Protein AF-A0A7V8XNJ7-F1 (afdb_monomer_lite)

Secondary structure (DSSP, 8-state):
-HHHHHHHHHHHHHHHHHHHHHHTTSS--B-TTT--BSS--STTPPBP-PPP-

Radius of gyration: 14.61 Å; chains: 1; bounding box: 43×23×24 Å

pLDDT: mean 75.55, std 11.19, range [51.47, 93.69]

Sequence (53 aa):
MTTQLLLAYGVFWATLMKPLLVRAQLIPASCARCGNVFERRELGGRVCNCPSP

Structure (mmCIF, N/CA/C/O backbone):
data_AF-A0A7V8XNJ7-F1
#
_entry.id   AF-A0A7V8XNJ7-F1
#
loop_
_atom_site.group_PDB
_atom_site.id
_atom_site.type_symbol
_atom_site.label_atom_id
_atom_site.label_alt_id
_atom_site.label_comp_id
_atom_site.label_asym_id
_atom_site.label_entity_id
_atom_site.label_seq_id
_atom_site.pdbx_PDB_ins_code
_atom_site.Cartn_x
_atom_site.Cartn_y
_atom_site.Cartn_z
_atom_site.occupancy
_atom_site.B_iso_or_equiv
_atom_site.auth_seq_id
_atom_site.auth_comp_id
_atom_site.auth_asym_id
_atom_site.auth_atom_id
_atom_site.pdbx_PDB_model_num
ATOM 1 N N . MET A 1 1 ? 21.200 -11.321 -11.225 1.00 64.25 1 MET A N 1
ATOM 2 C CA . MET A 1 1 ? 21.788 -11.113 -9.882 1.00 64.25 1 MET A CA 1
ATOM 3 C C . MET A 1 1 ? 21.593 -9.670 -9.407 1.00 64.25 1 MET A C 1
ATOM 5 O O . MET A 1 1 ? 20.737 -9.449 -8.562 1.00 64.25 1 MET A O 1
ATOM 9 N N . THR A 1 2 ? 22.271 -8.670 -9.980 1.00 85.69 2 THR A N 1
ATOM 10 C CA . THR A 1 2 ? 22.224 -7.265 -9.507 1.00 85.69 2 THR A CA 1
ATOM 11 C C . THR A 1 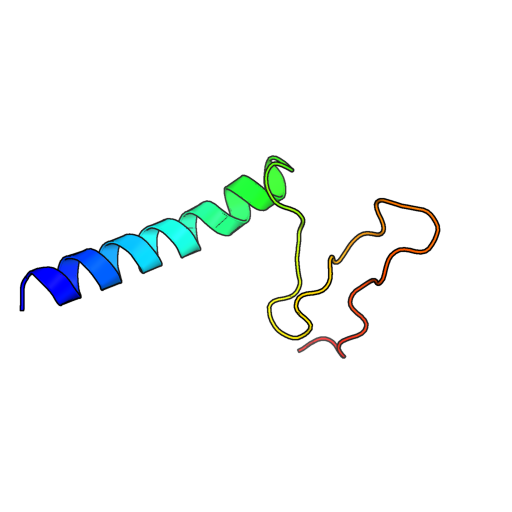2 ? 20.829 -6.629 -9.548 1.00 85.69 2 THR A C 1
ATOM 13 O O . THR A 1 2 ? 20.416 -5.974 -8.598 1.00 85.69 2 THR A O 1
ATOM 16 N N . THR A 1 3 ? 20.051 -6.882 -10.602 1.00 89.00 3 THR A N 1
ATOM 17 C CA . THR A 1 3 ? 18.692 -6.332 -10.740 1.00 89.00 3 THR A CA 1
ATOM 18 C C . THR A 1 3 ? 17.735 -6.840 -9.659 1.00 89.00 3 THR A C 1
ATOM 20 O O . THR A 1 3 ? 16.938 -6.072 -9.135 1.00 89.00 3 THR A O 1
ATOM 23 N N . GLN A 1 4 ? 17.834 -8.115 -9.269 1.00 90.25 4 GLN A N 1
ATOM 24 C CA . GLN A 1 4 ? 16.996 -8.684 -8.204 1.00 90.25 4 GLN A CA 1
ATOM 25 C C . GLN A 1 4 ? 17.318 -8.069 -6.839 1.00 90.25 4 GLN A C 1
ATOM 27 O O . GLN A 1 4 ? 16.403 -7.803 -6.066 1.00 90.25 4 GLN A O 1
ATOM 32 N N . LEU A 1 5 ? 18.599 -7.792 -6.568 1.00 92.75 5 LEU A N 1
ATOM 33 C CA . LEU A 1 5 ? 19.032 -7.097 -5.353 1.00 92.75 5 LEU A CA 1
ATOM 34 C C . LEU A 1 5 ? 18.476 -5.671 -5.293 1.00 92.75 5 LEU A C 1
ATOM 36 O O . LEU A 1 5 ? 17.962 -5.265 -4.256 1.00 92.75 5 LEU A O 1
ATOM 40 N N . LEU A 1 6 ? 18.509 -4.936 -6.409 1.00 93.00 6 LEU A N 1
ATOM 41 C CA . LEU A 1 6 ? 17.945 -3.585 -6.485 1.00 93.00 6 LEU A CA 1
ATOM 42 C C . LEU A 1 6 ? 16.424 -3.578 -6.275 1.00 93.00 6 LEU A C 1
ATOM 44 O O . LEU A 1 6 ? 15.913 -2.732 -5.543 1.00 93.00 6 LEU A O 1
ATOM 48 N N . LEU A 1 7 ? 15.703 -4.540 -6.860 1.00 93.25 7 LEU A N 1
ATOM 49 C CA . LEU A 1 7 ? 14.258 -4.683 -6.656 1.00 93.25 7 LEU A CA 1
ATOM 50 C C . LEU A 1 7 ? 13.924 -5.015 -5.198 1.00 93.25 7 LEU A C 1
ATOM 52 O O . LEU A 1 7 ? 13.066 -4.365 -4.604 1.00 93.25 7 LEU A O 1
ATOM 56 N N . ALA A 1 8 ? 14.626 -5.982 -4.602 1.00 91.19 8 ALA A N 1
ATOM 57 C CA . ALA A 1 8 ? 14.434 -6.350 -3.202 1.00 91.19 8 ALA A CA 1
ATOM 58 C C . ALA A 1 8 ? 14.726 -5.170 -2.261 1.00 91.19 8 ALA A C 1
ATOM 60 O O . ALA A 1 8 ? 13.953 -4.904 -1.342 1.00 91.19 8 ALA A O 1
ATOM 61 N N . TYR A 1 9 ? 15.795 -4.418 -2.534 1.00 92.44 9 TYR A N 1
ATOM 62 C CA . TYR A 1 9 ? 16.153 -3.216 -1.786 1.00 92.44 9 TYR A CA 1
ATOM 63 C C . TYR A 1 9 ? 15.080 -2.125 -1.905 1.00 92.44 9 TYR A C 1
ATOM 65 O O . TYR A 1 9 ? 14.671 -1.550 -0.897 1.00 92.44 9 TYR A O 1
ATOM 73 N N . GLY A 1 10 ? 14.563 -1.886 -3.113 1.00 93.69 10 GLY A N 1
ATOM 74 C CA . GLY A 1 10 ? 1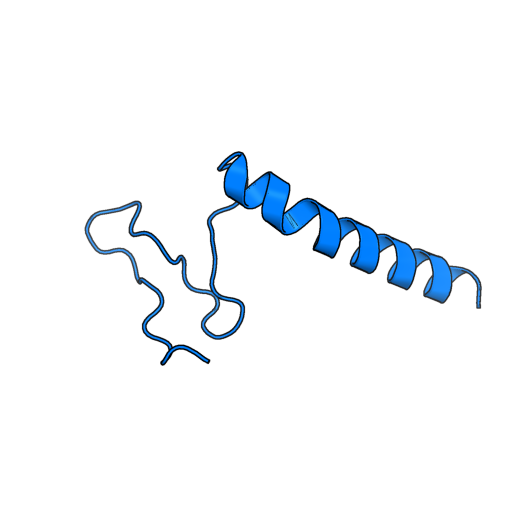3.480 -0.929 -3.342 1.00 93.69 10 GLY A CA 1
ATOM 75 C C . GLY A 1 10 ? 12.193 -1.303 -2.601 1.00 93.69 10 GLY A C 1
ATOM 76 O O . GLY A 1 10 ? 11.596 -0.455 -1.937 1.00 93.69 10 GLY A O 1
ATOM 77 N N . VAL A 1 11 ? 11.790 -2.577 -2.645 1.00 91.44 11 VAL A N 1
ATOM 78 C CA . VAL A 1 11 ? 10.610 -3.075 -1.914 1.00 91.44 11 VAL A CA 1
ATOM 79 C C . VAL A 1 11 ? 10.806 -2.953 -0.403 1.00 91.44 11 VAL A C 1
ATOM 81 O O . VAL A 1 11 ? 9.893 -2.511 0.297 1.00 91.44 11 VAL A O 1
ATOM 84 N N . PHE A 1 12 ? 11.990 -3.292 0.108 1.00 91.31 12 PHE A N 1
ATOM 85 C CA . PHE A 1 12 ? 12.319 -3.150 1.525 1.00 91.31 12 PHE A CA 1
ATOM 86 C C . PHE A 1 12 ? 12.166 -1.697 1.993 1.00 91.31 12 PHE A C 1
ATOM 88 O O . PHE A 1 12 ? 11.422 -1.431 2.939 1.00 91.31 12 PHE A O 1
ATOM 95 N N . TRP A 1 13 ? 12.770 -0.750 1.271 1.00 91.69 13 TRP A N 1
ATOM 96 C CA . TRP A 1 13 ? 12.640 0.680 1.560 1.00 91.69 13 TRP A CA 1
ATOM 97 C C . TRP A 1 13 ? 11.201 1.180 1.475 1.00 91.69 13 TRP A C 1
ATOM 99 O O . TRP A 1 13 ? 10.747 1.892 2.371 1.00 91.69 13 TRP A O 1
ATOM 109 N N . ALA A 1 14 ? 10.459 0.779 0.441 1.00 87.06 14 ALA A N 1
ATOM 110 C CA . ALA A 1 14 ? 9.057 1.153 0.291 1.00 87.06 14 ALA A CA 1
ATOM 111 C C . ALA A 1 14 ? 8.213 0.656 1.474 1.00 87.06 14 ALA A C 1
ATOM 113 O O . ALA A 1 14 ? 7.365 1.389 1.978 1.00 87.06 14 ALA A O 1
ATOM 114 N N . THR A 1 15 ? 8.477 -0.560 1.955 1.00 86.88 15 THR A N 1
ATOM 115 C CA . THR A 1 15 ? 7.763 -1.161 3.091 1.00 86.88 15 THR A CA 1
ATOM 116 C C . THR A 1 15 ? 8.073 -0.431 4.400 1.00 86.88 15 THR A C 1
ATOM 118 O O . THR A 1 15 ? 7.162 -0.189 5.189 1.00 86.88 15 THR 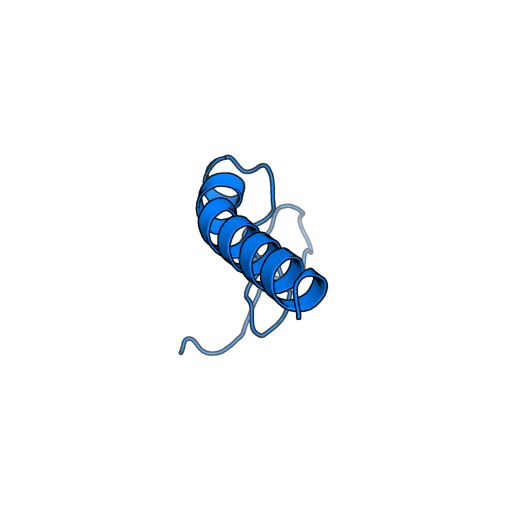A O 1
ATOM 121 N N . LEU A 1 16 ? 9.330 -0.020 4.593 1.00 87.62 16 LEU A N 1
ATOM 122 C CA . LEU A 1 16 ? 9.792 0.753 5.752 1.00 87.62 16 LEU A CA 1
ATOM 123 C C . LEU A 1 16 ? 9.216 2.173 5.778 1.00 87.62 16 LEU A C 1
ATOM 125 O O . LEU A 1 16 ? 8.827 2.664 6.835 1.00 87.62 16 LEU A O 1
ATOM 129 N N . MET A 1 17 ? 9.112 2.816 4.614 1.00 88.19 17 MET A N 1
ATOM 130 C CA . MET A 1 17 ? 8.567 4.169 4.483 1.00 88.19 17 MET A CA 1
ATOM 131 C C . MET A 1 17 ? 7.041 4.208 4.585 1.00 88.19 17 MET A C 1
ATOM 133 O O . MET A 1 17 ? 6.475 5.169 5.099 1.00 88.19 17 MET A O 1
ATOM 137 N N . LYS A 1 18 ? 6.348 3.158 4.140 1.00 79.19 18 LYS A N 1
ATOM 138 C CA . LYS A 1 18 ? 4.881 3.064 4.133 1.00 79.19 18 LYS A CA 1
ATOM 139 C C . LYS A 1 18 ? 4.197 3.493 5.447 1.00 79.19 18 LYS A C 1
ATOM 141 O O . LYS A 1 18 ? 3.276 4.302 5.354 1.00 79.19 18 LYS A O 1
ATOM 146 N N . PRO A 1 19 ? 4.613 3.060 6.657 1.00 78.44 19 PRO A N 1
ATOM 147 C CA . PRO A 1 19 ? 4.017 3.555 7.901 1.00 78.44 19 PRO A CA 1
ATOM 148 C C . PRO A 1 19 ? 4.247 5.056 8.130 1.00 78.44 19 PRO A C 1
ATOM 150 O O . PRO A 1 19 ? 3.342 5.720 8.635 1.00 78.44 19 PRO A O 1
ATOM 153 N N . LEU A 1 20 ? 5.401 5.612 7.734 1.00 81.31 20 LEU A N 1
ATOM 154 C CA . LEU A 1 20 ? 5.650 7.056 7.814 1.00 81.31 20 LEU A CA 1
ATOM 155 C C . LEU A 1 20 ? 4.729 7.832 6.869 1.00 81.31 20 LEU A C 1
ATOM 157 O O . LEU A 1 20 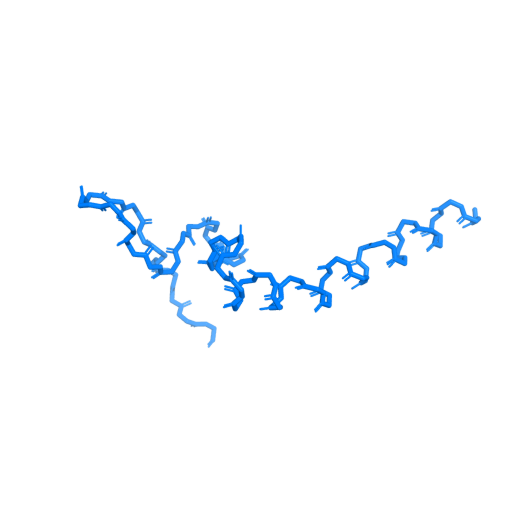? 4.145 8.825 7.288 1.00 81.31 20 LEU A O 1
ATOM 161 N N . LEU A 1 21 ? 4.538 7.366 5.629 1.00 78.00 21 LEU A N 1
ATOM 162 C CA . LEU A 1 21 ? 3.629 8.016 4.675 1.00 78.00 21 LEU A CA 1
ATOM 163 C C . LEU A 1 21 ? 2.164 7.934 5.115 1.00 78.00 21 LEU A C 1
ATOM 165 O O . LEU A 1 21 ? 1.408 8.885 4.919 1.00 78.00 21 LEU A O 1
ATOM 169 N N . VAL A 1 22 ? 1.771 6.818 5.734 1.00 74.94 22 VAL A N 1
ATOM 170 C CA . VAL A 1 22 ? 0.439 6.665 6.328 1.00 74.94 22 VAL A CA 1
ATOM 171 C C . VAL A 1 22 ? 0.253 7.634 7.499 1.00 74.94 22 VAL A C 1
ATOM 173 O O . VAL A 1 22 ? -0.773 8.307 7.576 1.00 74.94 22 VAL A O 1
ATOM 176 N N . ARG A 1 23 ? 1.254 7.768 8.383 1.00 72.75 23 ARG A N 1
ATOM 177 C CA . ARG A 1 23 ? 1.222 8.736 9.494 1.00 72.75 23 ARG A CA 1
ATOM 178 C C . ARG A 1 23 ? 1.231 10.187 9.024 1.00 72.75 23 ARG A C 1
ATOM 180 O O . ARG A 1 23 ? 0.527 11.006 9.602 1.00 72.75 23 ARG A O 1
ATOM 187 N N . ALA A 1 24 ? 1.968 10.487 7.960 1.00 76.44 24 ALA A N 1
ATOM 188 C CA . ALA A 1 24 ? 1.972 11.791 7.304 1.00 76.44 24 ALA A CA 1
ATOM 189 C C . ALA A 1 24 ? 0.668 12.082 6.531 1.00 76.44 24 ALA A C 1
ATOM 191 O O . ALA A 1 24 ? 0.571 13.111 5.872 1.00 76.44 24 ALA A O 1
ATOM 192 N N . GLN A 1 25 ? -0.316 11.171 6.570 1.00 66.19 25 GLN A N 1
ATOM 193 C CA . GLN A 1 25 ? -1.575 11.207 5.816 1.00 66.19 25 GLN A CA 1
ATOM 194 C C . GLN A 1 25 ? -1.420 11.323 4.291 1.00 66.19 25 GLN A C 1
ATOM 196 O O . GLN A 1 25 ? -2.412 11.530 3.588 1.00 66.19 25 GLN A O 1
ATOM 201 N N . LEU A 1 26 ? -0.199 11.132 3.782 1.00 68.81 26 LEU A N 1
ATOM 202 C CA . LEU A 1 26 ? 0.148 11.215 2.367 1.00 68.81 26 LEU A CA 1
ATOM 203 C C . LEU A 1 26 ? -0.430 10.029 1.588 1.00 68.81 26 LEU A C 1
ATOM 205 O O . LEU A 1 26 ? -0.791 10.159 0.423 1.00 68.81 26 LEU A O 1
ATOM 209 N N . ILE A 1 27 ? -0.534 8.874 2.251 1.00 68.00 27 ILE A N 1
ATOM 210 C CA . ILE A 1 27 ? -1.176 7.670 1.724 1.00 68.00 27 ILE A CA 1
ATOM 211 C C . ILE A 1 27 ? -2.279 7.255 2.703 1.00 68.00 27 ILE A C 1
ATOM 213 O O . ILE A 1 27 ? -2.036 7.218 3.913 1.00 68.00 27 ILE A O 1
ATOM 217 N N . PRO A 1 28 ? -3.495 6.936 2.227 1.00 64.38 28 PRO A N 1
ATOM 218 C CA . PRO A 1 28 ? -4.555 6.444 3.093 1.00 64.38 28 PRO A CA 1
ATOM 219 C C . PRO A 1 28 ? -4.109 5.160 3.801 1.00 64.38 28 PRO A C 1
ATOM 221 O O . PRO A 1 28 ? -3.554 4.254 3.179 1.00 64.38 28 PRO A O 1
ATOM 224 N N . ALA A 1 29 ? -4.373 5.069 5.106 1.00 67.75 29 ALA A N 1
ATOM 225 C CA . ALA A 1 29 ? -4.182 3.837 5.858 1.00 67.75 29 ALA A CA 1
ATOM 226 C C . ALA A 1 29 ? -5.102 2.762 5.260 1.00 67.75 29 ALA A C 1
ATOM 228 O O . ALA A 1 29 ? -6.291 2.731 5.558 1.00 67.75 29 ALA A O 1
ATOM 229 N N . SER A 1 30 ? -4.584 1.915 4.374 1.00 72.50 30 SER A N 1
ATOM 230 C CA . SER A 1 30 ? -5.328 0.820 3.749 1.00 72.50 30 SER A CA 1
ATOM 231 C C . SER A 1 30 ? -4.957 -0.506 4.396 1.00 72.50 30 SER A C 1
ATOM 233 O O . SER A 1 30 ? -3.776 -0.786 4.619 1.00 72.50 30 SER A O 1
ATOM 235 N N . CYS A 1 31 ? -5.942 -1.355 4.650 1.00 70.94 31 CYS A N 1
ATOM 236 C CA . CYS A 1 31 ? -5.689 -2.696 5.150 1.00 70.94 31 CYS A CA 1
ATOM 237 C C . CYS A 1 31 ? -5.037 -3.555 4.062 1.00 70.94 31 CYS A C 1
ATOM 239 O O . CYS A 1 31 ? -5.525 -3.628 2.936 1.00 70.94 31 CYS A O 1
ATOM 241 N N . ALA A 1 32 ? -3.965 -4.263 4.416 1.00 68.31 32 ALA A N 1
ATOM 242 C CA . ALA A 1 32 ? -3.244 -5.142 3.496 1.00 68.31 32 ALA A CA 1
ATOM 243 C C . ALA A 1 32 ? -4.075 -6.346 3.005 1.00 68.31 32 ALA A C 1
ATOM 245 O O . ALA A 1 32 ? -3.697 -6.978 2.025 1.00 68.31 32 ALA A O 1
ATOM 246 N N . ARG A 1 33 ? -5.189 -6.668 3.680 1.00 68.44 33 ARG A N 1
ATOM 247 C CA . ARG A 1 33 ? -6.031 -7.837 3.384 1.00 68.44 33 ARG A CA 1
ATOM 248 C C . ARG A 1 33 ? -7.191 -7.507 2.447 1.00 68.44 33 ARG A C 1
ATOM 250 O O . ARG A 1 33 ? -7.357 -8.162 1.429 1.00 68.44 33 ARG A O 1
ATOM 257 N N . CYS A 1 34 ? -7.987 -6.493 2.788 1.00 72.12 34 CYS A N 1
ATOM 258 C CA . CYS A 1 34 ? -9.143 -6.074 1.986 1.00 72.12 34 CYS A CA 1
ATOM 259 C C . CYS A 1 34 ? -8.803 -4.980 0.959 1.00 72.12 34 CYS A C 1
ATOM 261 O O . CYS A 1 34 ? -9.646 -4.667 0.127 1.00 72.12 34 CYS A O 1
ATOM 263 N N . GLY A 1 35 ? -7.638 -4.324 1.058 1.00 68.88 35 GLY A N 1
ATOM 264 C CA . GLY A 1 35 ? -7.278 -3.164 0.230 1.00 68.88 35 GLY A CA 1
ATOM 265 C C . GLY A 1 35 ? -8.094 -1.893 0.512 1.00 68.88 35 GLY A C 1
ATOM 266 O O . GLY A 1 35 ? -7.780 -0.837 -0.027 1.00 68.88 35 GLY A O 1
ATOM 267 N N . ASN A 1 36 ? -9.117 -1.966 1.371 1.00 75.88 36 ASN A N 1
ATOM 268 C CA . ASN A 1 36 ? -9.937 -0.820 1.751 1.00 75.88 36 ASN A CA 1
ATOM 269 C C . ASN A 1 36 ? -9.248 0.039 2.811 1.00 75.88 36 ASN A C 1
ATOM 271 O O . ASN A 1 36 ? -8.439 -0.439 3.613 1.00 75.88 36 ASN A O 1
ATOM 275 N N . VAL A 1 37 ? -9.623 1.314 2.830 1.00 72.50 37 VAL A N 1
ATOM 276 C CA . VAL A 1 37 ? -9.154 2.294 3.809 1.00 72.50 37 VAL A CA 1
ATOM 277 C C . VAL A 1 37 ? -9.715 1.950 5.194 1.00 72.50 37 VAL A C 1
ATOM 279 O O . VAL A 1 37 ? -10.860 1.514 5.316 1.00 72.50 37 VAL A O 1
ATOM 282 N N . PHE A 1 38 ? -8.909 2.110 6.242 1.00 66.69 38 PHE A N 1
ATOM 283 C CA . PHE A 1 38 ? -9.330 1.925 7.634 1.00 66.69 38 PHE A CA 1
ATOM 284 C C . PHE A 1 38 ? -10.259 3.039 8.116 1.00 66.69 38 PHE A C 1
ATOM 286 O O . PHE A 1 38 ? -11.070 2.809 9.004 1.00 66.69 38 PHE A O 1
ATOM 293 N N . GLU A 1 39 ? -10.163 4.227 7.518 1.00 64.19 39 GLU A N 1
ATOM 294 C CA . GLU A 1 39 ? -10.932 5.395 7.927 1.00 64.19 39 GLU A CA 1
ATOM 295 C C . GLU A 1 39 ? -11.777 5.932 6.772 1.00 64.19 39 GLU A C 1
ATOM 297 O O . GLU A 1 39 ? -11.334 6.016 5.620 1.00 64.19 39 GLU A O 1
ATOM 302 N N . ARG A 1 40 ? -13.030 6.267 7.082 1.00 64.06 40 ARG A N 1
ATOM 303 C CA . ARG A 1 40 ? -14.017 6.720 6.106 1.00 64.06 40 ARG A CA 1
ATOM 304 C C . ARG A 1 40 ? -13.821 8.215 5.846 1.00 64.06 40 ARG A C 1
ATOM 306 O O . ARG A 1 40 ? -14.311 9.034 6.609 1.00 64.06 40 ARG A O 1
ATOM 313 N N . ARG A 1 41 ? -13.104 8.567 4.774 1.00 64.25 41 ARG A N 1
ATOM 314 C CA . ARG A 1 41 ? -12.878 9.979 4.400 1.00 64.25 41 ARG A 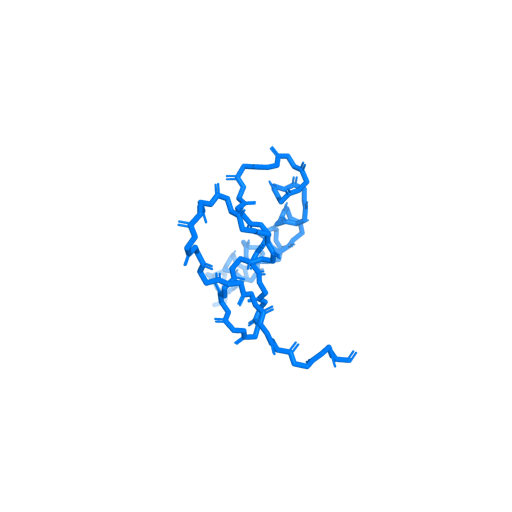CA 1
ATOM 315 C C . ARG A 1 41 ? -14.103 10.659 3.773 1.00 64.25 41 ARG A C 1
ATOM 317 O O . ARG A 1 41 ? -14.243 11.864 3.888 1.00 64.25 41 ARG A O 1
ATOM 324 N N . GLU A 1 42 ? -15.015 9.879 3.189 1.00 63.25 42 GLU A N 1
ATOM 325 C CA . GLU A 1 42 ? -16.222 10.360 2.502 1.00 63.25 42 GLU A CA 1
ATOM 326 C C . GLU A 1 42 ? -17.475 9.673 3.083 1.00 63.25 42 GLU A C 1
ATOM 328 O O . GLU A 1 42 ? -17.468 8.456 3.316 1.00 63.25 42 GLU A O 1
ATOM 333 N N . LEU A 1 43 ? -18.580 10.403 3.281 1.00 57.12 43 LEU A N 1
ATOM 334 C CA . LEU A 1 43 ? -19.880 9.826 3.668 1.00 57.12 43 LEU A CA 1
ATOM 335 C C . LEU A 1 43 ? -20.335 8.810 2.603 1.00 57.12 43 LEU A C 1
ATOM 337 O O . LEU A 1 43 ? -20.760 9.176 1.517 1.00 57.12 43 LEU A O 1
ATOM 341 N N . GLY A 1 44 ? -20.226 7.514 2.910 1.00 66.44 44 GLY A N 1
ATOM 342 C CA . GLY A 1 44 ? -20.543 6.412 1.987 1.00 66.44 44 GLY A CA 1
ATOM 343 C C . GLY A 1 44 ? -19.358 5.498 1.647 1.00 66.44 44 GLY A C 1
ATOM 344 O O . GLY A 1 44 ? -19.574 4.389 1.160 1.00 66.44 44 GLY A O 1
ATOM 345 N N . GLY A 1 45 ? -18.121 5.892 1.975 1.00 64.00 45 GLY A N 1
ATOM 346 C CA . GLY A 1 45 ? -16.909 5.133 1.645 1.00 64.00 45 GLY A CA 1
ATOM 347 C C . GLY A 1 45 ? -16.875 3.705 2.211 1.00 64.00 45 GLY A C 1
ATOM 348 O O . GLY A 1 45 ? -17.385 3.429 3.301 1.00 64.00 45 GLY A O 1
ATOM 349 N N . ARG A 1 46 ? -16.271 2.766 1.476 1.00 66.62 46 ARG A N 1
ATOM 350 C CA . ARG A 1 46 ? -16.044 1.399 1.971 1.00 66.62 46 ARG A CA 1
ATOM 351 C C . ARG A 1 46 ? -14.881 1.412 2.958 1.00 66.62 46 ARG A C 1
ATOM 353 O O . ARG A 1 46 ? -13.782 1.834 2.613 1.00 66.62 46 ARG A O 1
ATOM 360 N N . VAL A 1 47 ? -15.145 0.942 4.171 1.00 73.56 47 VAL A N 1
ATOM 361 C CA . VAL A 1 47 ? -14.142 0.786 5.228 1.00 73.56 47 VAL A CA 1
ATOM 362 C C . VAL A 1 47 ? -13.708 -0.675 5.275 1.00 73.56 47 VAL A C 1
ATOM 364 O O . VAL A 1 47 ? -14.473 -1.564 4.877 1.00 73.56 47 VAL A O 1
ATOM 367 N N . CYS A 1 48 ? -12.485 -0.957 5.722 1.00 73.38 48 CYS A N 1
ATOM 368 C CA . CYS A 1 48 ? -12.114 -2.346 5.946 1.00 73.38 48 CYS A CA 1
ATOM 369 C C . CYS A 1 48 ? -12.972 -2.984 7.048 1.00 73.38 48 CYS A C 1
ATOM 371 O O . CYS A 1 48 ? -13.010 -2.493 8.168 1.00 73.38 48 CYS A O 1
ATOM 373 N N . ASN A 1 49 ? -13.605 -4.111 6.716 1.00 76.44 49 ASN A N 1
ATOM 374 C CA . ASN A 1 49 ? -14.348 -4.978 7.638 1.00 76.44 49 ASN A CA 1
ATOM 375 C C . ASN A 1 49 ? -13.664 -6.346 7.808 1.00 76.44 49 ASN A C 1
ATOM 377 O O . ASN A 1 49 ? -14.307 -7.327 8.170 1.00 76.44 49 ASN A O 1
ATOM 381 N N . CYS A 1 50 ? -12.370 -6.460 7.481 1.00 74.19 50 CYS A N 1
ATOM 382 C CA . CYS A 1 50 ? -11.669 -7.718 7.719 1.00 74.19 50 CYS A CA 1
ATOM 383 C C . CYS A 1 50 ? -11.670 -8.035 9.217 1.00 74.19 50 CYS A C 1
ATOM 385 O O . CYS A 1 50 ? -11.347 -7.138 9.999 1.00 74.19 50 CYS A O 1
ATOM 387 N N . PRO A 1 51 ? -11.955 -9.293 9.614 1.00 64.88 51 PRO A N 1
ATOM 388 C CA . PRO A 1 51 ? -11.702 -9.717 10.980 1.00 64.88 51 PRO A CA 1
ATOM 389 C C . PRO A 1 51 ? -10.217 -9.483 11.259 1.00 64.88 51 PRO A C 1
ATOM 391 O O . PRO A 1 51 ? -9.361 -9.841 10.433 1.00 64.88 51 PRO A O 1
ATOM 394 N N . SER A 1 52 ? -9.948 -8.788 12.364 1.00 51.47 52 SER A N 1
ATOM 395 C CA . SER A 1 52 ? -8.599 -8.501 12.837 1.00 51.47 52 SER A CA 1
ATOM 396 C C . SER A 1 52 ? -7.777 -9.796 12.871 1.00 51.47 52 SER A C 1
ATOM 398 O O . SER A 1 52 ? -8.337 -10.833 13.238 1.00 51.47 52 SER A O 1
ATOM 400 N N . PRO A 1 53 ? -6.503 -9.768 12.443 1.00 58.12 53 PRO A N 1
ATOM 401 C CA . PRO A 1 53 ? -5.598 -10.888 12.664 1.00 58.12 53 PRO A CA 1
ATOM 402 C C . PRO A 1 53 ? -5.359 -11.123 14.158 1.00 58.12 53 PRO A C 1
ATOM 404 O O . PRO A 1 53 ? -5.414 -10.133 14.926 1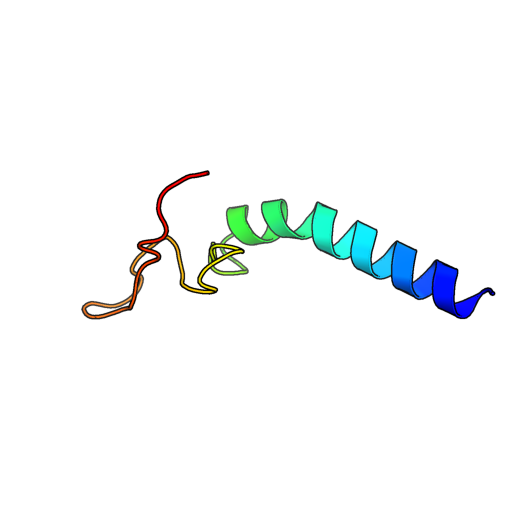.00 58.12 53 PRO A O 1
#

Foldseek 3Di:
DVVVVVVVVVVVVCVVCVVVCCVVVVDACADPPPRAGCDDPDDPGDHDPDDDD